Protein AF-A0A2W7RRT6-F1 (afdb_monomer)

Solvent-accessible surface area (backbone atoms only — not comparable to full-atom values): 8142 Å² total; per-residue (Å²): 140,78,90,81,85,74,78,93,76,80,71,82,67,88,67,75,85,73,75,86,80,35,41,28,53,34,50,45,93,72,49,80,72,79,69,64,36,40,83,54,37,81,39,43,26,41,41,57,36,58,44,64,44,40,67,23,43,56,41,67,39,66,57,45,72,46,98,89,68,50,77,43,58,8,76,49,77,37,82,48,94,34,69,83,33,47,33,50,44,60,94,51,46,34,50,37,45,96,79,44,98,53,45,52,36,43,76,55,38,92,73,64,29,46,37,72,28,87,90,49,61,55,46,69,69,52,24,42,49,50,43,22,65,37,60,76,100

Foldseek 3Di:
DDDDDDDPPPPPDPPPPPPLPAFFWWFDPLAPQPCQLQVVQQLSQKDFAFDWDFLLRNFPDQWDQDPVRDIDGRRDTDTGPGNRGITGNRLSGLQCQPNDPGRVSCVRGPRSRGDGHPVRRADNVRSVVSRCVRHVD

Structure (mmCIF, N/CA/C/O backbone):
data_AF-A0A2W7RRT6-F1
#
_entry.id   AF-A0A2W7RRT6-F1
#
loop_
_atom_site.group_PDB
_atom_site.id
_atom_site.type_symbol
_atom_site.label_atom_id
_atom_site.label_alt_id
_atom_site.label_comp_id
_atom_site.label_asym_id
_atom_site.label_entity_id
_atom_site.label_seq_id
_atom_site.pdbx_PDB_ins_code
_atom_site.Cartn_x
_atom_site.Cartn_y
_atom_site.Cartn_z
_atom_site.occupancy
_atom_site.B_iso_or_equiv
_atom_site.auth_seq_id
_atom_site.auth_comp_id
_atom_site.auth_asym_id
_atom_site.auth_atom_id
_atom_site.pdbx_PDB_model_num
ATOM 1 N N . MET A 1 1 ? -52.448 -21.460 -38.815 1.00 54.47 1 MET A N 1
ATOM 2 C CA . MET A 1 1 ? -51.200 -21.372 -39.609 1.00 54.47 1 MET A CA 1
ATOM 3 C C . MET A 1 1 ? -50.895 -19.894 -39.743 1.00 54.47 1 MET A C 1
ATOM 5 O O . MET A 1 1 ? -51.683 -19.216 -40.369 1.00 54.47 1 MET A O 1
ATOM 9 N N . THR A 1 2 ? -49.919 -19.292 -39.082 1.00 46.31 2 THR A N 1
ATOM 10 C CA . THR A 1 2 ? -48.634 -19.796 -38.583 1.00 46.31 2 THR A CA 1
ATOM 11 C C . THR A 1 2 ? -48.183 -18.906 -37.422 1.00 46.31 2 THR A C 1
ATOM 13 O O . THR A 1 2 ? -47.964 -17.712 -37.599 1.00 46.31 2 THR A O 1
ATOM 16 N N . THR A 1 3 ? -48.053 -19.497 -36.239 1.00 47.34 3 THR A N 1
ATOM 17 C CA . THR A 1 3 ? -47.335 -18.947 -35.088 1.00 47.34 3 THR A CA 1
ATOM 18 C C . THR A 1 3 ? -45.844 -18.895 -35.417 1.00 47.34 3 THR A C 1
ATOM 20 O O . THR A 1 3 ? -45.183 -19.931 -35.432 1.00 47.34 3 THR A O 1
ATOM 23 N N . PHE A 1 4 ? -45.317 -17.704 -35.699 1.00 48.97 4 PHE A N 1
ATOM 24 C CA . PHE A 1 4 ? -43.874 -17.467 -35.690 1.00 48.97 4 PHE A CA 1
ATOM 25 C C . PHE A 1 4 ? -43.439 -17.261 -34.237 1.00 48.97 4 PHE A C 1
ATOM 27 O O . PHE A 1 4 ? -43.640 -16.202 -33.647 1.00 48.97 4 PHE A O 1
ATOM 34 N N . LEU A 1 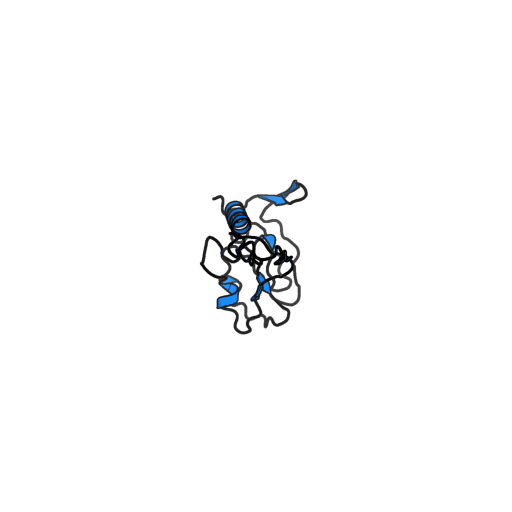5 ? -42.896 -18.327 -33.655 1.00 54.53 5 LEU A N 1
ATOM 35 C CA . LEU A 1 5 ? -42.116 -18.296 -32.425 1.00 54.53 5 LEU A CA 1
ATOM 36 C C . LEU A 1 5 ? -40.797 -17.574 -32.730 1.00 54.53 5 LEU A C 1
ATOM 38 O O . LEU A 1 5 ? -39.916 -18.147 -33.367 1.00 54.53 5 LEU A O 1
ATOM 42 N N . LEU A 1 6 ? -40.671 -16.319 -32.299 1.00 53.84 6 LEU A N 1
ATOM 43 C CA . LEU A 1 6 ? -39.373 -15.660 -32.159 1.00 53.84 6 LEU A CA 1
ATOM 44 C C . LEU A 1 6 ? -38.874 -15.870 -30.718 1.00 53.84 6 LEU A C 1
ATOM 46 O O . LEU A 1 6 ? -39.672 -15.772 -29.783 1.00 53.84 6 LEU A O 1
ATOM 50 N N . PRO A 1 7 ? -37.588 -16.214 -30.531 1.00 47.41 7 PRO A N 1
ATOM 51 C CA . PRO A 1 7 ? -37.047 -16.639 -29.249 1.00 47.41 7 PRO A CA 1
ATOM 52 C C . PRO A 1 7 ? -36.955 -15.478 -28.256 1.00 47.41 7 PRO A C 1
ATOM 54 O O . PRO A 1 7 ? -36.633 -14.343 -28.602 1.00 47.41 7 PRO A O 1
ATOM 57 N N . LEU A 1 8 ? -37.201 -15.822 -26.995 1.00 43.84 8 LEU A N 1
ATOM 58 C CA . LEU A 1 8 ? -37.287 -14.983 -25.799 1.00 43.84 8 LEU A CA 1
ATOM 59 C C . LEU A 1 8 ? -35.950 -14.328 -25.365 1.00 43.84 8 LEU A C 1
ATOM 61 O O . LEU A 1 8 ? -35.708 -14.182 -24.174 1.00 43.84 8 LEU A O 1
ATOM 65 N N . SER A 1 9 ? -35.047 -13.975 -26.287 1.00 45.28 9 SER A N 1
ATOM 66 C CA . SER A 1 9 ? -33.667 -13.575 -25.944 1.00 45.28 9 SER A CA 1
ATOM 67 C C . SER A 1 9 ? -33.363 -12.079 -26.078 1.00 45.28 9 SER A C 1
ATOM 69 O O . SER A 1 9 ? -32.227 -11.675 -25.854 1.00 45.28 9 SER A O 1
ATOM 71 N N . TYR A 1 10 ? -34.339 -11.238 -26.419 1.00 44.56 10 TYR A N 1
ATOM 72 C CA . TYR A 1 10 ? -34.146 -9.782 -26.483 1.00 44.56 10 TYR A CA 1
ATOM 73 C C . TYR A 1 10 ? -34.943 -9.065 -25.386 1.00 44.56 10 TYR A C 1
ATOM 75 O O . TYR A 1 10 ? -35.693 -8.125 -25.633 1.00 44.56 10 TYR A O 1
ATOM 83 N N . MET A 1 11 ? -34.768 -9.510 -24.138 1.00 41.66 11 MET A N 1
ATOM 84 C CA . MET A 1 11 ? -34.884 -8.596 -23.003 1.00 41.66 11 MET A CA 1
ATOM 85 C C . MET A 1 11 ? -33.600 -7.772 -22.986 1.00 41.66 11 MET A C 1
ATOM 87 O O . MET A 1 11 ? -32.556 -8.236 -22.537 1.00 41.66 11 MET A O 1
ATOM 91 N N . VAL A 1 12 ? -33.676 -6.558 -23.527 1.00 44.75 12 VAL A N 1
ATOM 92 C CA . VAL A 1 12 ? -32.674 -5.517 -23.302 1.00 44.75 12 VAL A CA 1
ATOM 93 C C . VAL A 1 12 ? -32.717 -5.215 -21.806 1.00 44.75 12 VAL A C 1
ATOM 95 O O . VAL A 1 12 ? -33.574 -4.479 -21.324 1.00 44.75 12 VAL A O 1
ATOM 98 N N . SER A 1 13 ? -31.857 -5.912 -21.069 1.00 44.09 13 SER A N 1
ATOM 99 C CA . SER A 1 13 ? -31.651 -5.738 -19.643 1.00 44.09 13 SER A CA 1
ATOM 100 C C . SER A 1 13 ? -31.166 -4.315 -19.401 1.00 44.09 13 SER A C 1
ATOM 102 O O . SER A 1 13 ? -30.127 -3.905 -19.910 1.00 44.09 13 SER A O 1
ATOM 104 N N . THR A 1 14 ? -31.911 -3.567 -18.597 1.00 41.75 14 THR A N 1
ATOM 105 C CA . THR A 1 14 ? -31.548 -2.262 -18.029 1.00 41.75 14 THR A CA 1
ATOM 106 C C . THR A 1 14 ? -30.383 -2.338 -17.034 1.00 41.75 14 THR A C 1
ATOM 108 O O . THR A 1 14 ? -30.186 -1.418 -16.247 1.00 41.75 14 THR A O 1
ATOM 111 N N . PHE A 1 15 ? -29.593 -3.409 -17.049 1.00 40.97 15 PHE A N 1
ATOM 112 C CA . PHE A 1 15 ? -28.339 -3.486 -16.318 1.00 40.97 15 PHE A CA 1
ATOM 113 C C . PHE A 1 15 ? -27.225 -3.011 -17.241 1.00 40.97 15 PHE A C 1
ATOM 115 O O . PHE A 1 15 ? -26.604 -3.791 -17.962 1.00 40.97 15 PHE A O 1
ATOM 122 N N . GLY A 1 16 ? -27.009 -1.695 -17.238 1.00 39.56 16 GLY A N 1
ATOM 123 C CA . GLY A 1 16 ? -25.761 -1.125 -17.713 1.00 39.56 16 GLY A CA 1
ATOM 124 C C . GLY A 1 16 ? -24.615 -1.837 -17.006 1.00 39.56 16 GLY A C 1
ATOM 125 O O . GLY A 1 16 ? -24.512 -1.774 -15.787 1.00 39.56 16 GLY A O 1
ATOM 126 N N . PHE A 1 17 ? -23.858 -2.581 -17.802 1.00 39.69 17 PHE A N 1
ATOM 127 C CA . PHE A 1 17 ? -22.472 -3.017 -17.668 1.00 39.69 17 PHE A CA 1
ATOM 128 C C . PHE A 1 17 ? -21.662 -2.230 -16.610 1.00 39.69 17 PHE A C 1
ATOM 130 O O . PHE A 1 17 ? -20.795 -1.427 -16.941 1.00 39.69 17 PHE A O 1
ATOM 137 N N . LYS A 1 18 ? -21.934 -2.428 -15.316 1.00 45.22 18 LYS A N 1
ATOM 138 C CA . LYS A 1 18 ? -21.007 -2.035 -14.257 1.00 45.22 18 LYS A CA 1
ATOM 139 C C . LYS A 1 18 ? -19.979 -3.149 -14.227 1.00 45.22 18 LYS A C 1
ATOM 141 O O . LYS A 1 18 ? -20.202 -4.170 -13.581 1.00 45.22 18 LYS A O 1
ATOM 146 N N . ILE A 1 19 ? -18.938 -3.007 -15.046 1.00 44.66 19 ILE A N 1
ATOM 147 C CA . ILE A 1 19 ? -17.794 -3.900 -14.951 1.00 44.66 19 ILE A CA 1
ATOM 148 C C . ILE A 1 19 ? -17.213 -3.647 -13.564 1.00 44.66 19 ILE A C 1
ATOM 150 O O . ILE A 1 19 ? -16.714 -2.570 -13.261 1.00 44.66 19 ILE A O 1
ATOM 154 N N . ILE A 1 20 ? -17.433 -4.611 -12.689 1.00 45.22 20 ILE A N 1
ATOM 155 C CA . ILE A 1 20 ? -16.831 -4.746 -11.367 1.00 45.22 20 ILE A CA 1
ATOM 156 C C . ILE A 1 20 ? -15.358 -5.148 -11.564 1.00 45.22 20 ILE A C 1
ATOM 158 O O . ILE A 1 20 ? -14.940 -6.224 -11.152 1.00 45.22 20 ILE A O 1
ATOM 162 N N . GLU A 1 21 ? -14.590 -4.310 -12.266 1.00 45.03 21 GLU A N 1
ATOM 163 C CA . GLU A 1 21 ? -13.128 -4.420 -12.378 1.00 45.03 21 GLU A CA 1
ATOM 164 C C . GLU A 1 21 ? -12.539 -3.429 -11.388 1.00 45.03 21 GLU A C 1
ATOM 166 O O . GLU A 1 21 ? -12.288 -2.276 -11.718 1.00 45.03 21 GLU A O 1
ATOM 171 N N . VAL A 1 22 ? -12.427 -3.827 -10.136 1.00 51.69 22 VAL A N 1
ATOM 172 C CA . VAL A 1 22 ? -11.650 -3.057 -9.172 1.00 51.69 22 VAL A CA 1
ATOM 173 C C . VAL A 1 22 ? -10.885 -4.107 -8.385 1.00 51.69 22 VAL A C 1
ATOM 175 O O . VAL A 1 22 ? -11.474 -5.093 -7.928 1.00 51.69 22 VAL A O 1
ATOM 178 N N . MET A 1 23 ? -9.568 -4.010 -8.515 1.00 64.75 23 MET A N 1
ATOM 179 C CA . MET A 1 23 ? -8.567 -5.062 -8.393 1.00 64.75 23 MET A CA 1
ATOM 180 C C . MET A 1 23 ? -7.421 -4.489 -7.567 1.00 64.75 23 MET A C 1
ATOM 182 O O . MET A 1 23 ? -6.785 -3.532 -8.011 1.00 64.75 23 MET A O 1
ATOM 186 N N . ALA A 1 24 ? -7.135 -5.049 -6.389 1.00 80.44 24 ALA A N 1
ATOM 187 C CA . ALA A 1 24 ? -5.984 -4.599 -5.616 1.00 80.44 24 ALA A CA 1
ATOM 188 C C . ALA A 1 24 ? -4.728 -4.648 -6.500 1.00 80.44 24 ALA A C 1
ATOM 190 O O . ALA A 1 24 ? -4.620 -5.503 -7.366 1.00 80.44 24 ALA A O 1
ATOM 191 N N . ILE A 1 25 ? -3.775 -3.738 -6.331 1.00 94.56 25 ILE A N 1
ATOM 192 C CA . ILE A 1 25 ? -2.543 -3.788 -7.132 1.00 94.56 25 ILE A CA 1
ATOM 193 C C . ILE A 1 25 ? -1.572 -4.789 -6.503 1.00 94.56 25 ILE A C 1
ATOM 195 O O . ILE A 1 25 ? -1.346 -4.746 -5.292 1.00 94.56 25 ILE A O 1
ATOM 199 N N . MET A 1 26 ? -0.957 -5.631 -7.330 1.00 96.25 26 MET A N 1
ATOM 200 C CA . MET A 1 26 ? 0.176 -6.489 -6.986 1.00 96.25 26 MET A CA 1
ATOM 201 C C . MET A 1 26 ? 1.434 -6.075 -7.760 1.00 96.25 26 MET A C 1
ATOM 203 O O . MET A 1 26 ? 1.363 -5.441 -8.813 1.00 96.25 26 MET A O 1
ATOM 207 N N . ILE A 1 27 ? 2.605 -6.448 -7.241 1.00 97.94 27 ILE A N 1
ATOM 208 C CA . ILE A 1 27 ? 3.880 -6.318 -7.956 1.00 97.94 27 ILE A CA 1
ATOM 209 C C . ILE A 1 27 ? 4.308 -7.705 -8.431 1.00 97.94 27 ILE A C 1
ATOM 211 O O . ILE A 1 27 ? 4.331 -8.646 -7.638 1.00 97.94 27 ILE A O 1
ATOM 215 N N . THR A 1 28 ? 4.624 -7.835 -9.718 1.00 97.62 28 THR A N 1
ATOM 216 C CA . THR A 1 28 ? 5.091 -9.096 -10.312 1.00 97.62 28 THR A CA 1
ATOM 217 C C . THR A 1 28 ? 6.599 -9.298 -10.133 1.00 97.62 28 THR A C 1
ATOM 219 O O . THR A 1 28 ? 7.341 -8.389 -9.750 1.00 97.62 28 THR A O 1
ATOM 222 N N . ASP A 1 29 ? 7.067 -10.498 -10.475 1.00 96.88 29 ASP A N 1
ATOM 223 C CA . ASP A 1 29 ? 8.482 -10.884 -10.493 1.00 96.88 29 ASP A CA 1
ATOM 224 C C . ASP A 1 29 ? 9.318 -10.155 -11.564 1.00 96.88 29 ASP A C 1
ATOM 226 O O . ASP A 1 29 ? 10.544 -10.260 -11.579 1.00 96.88 29 ASP A O 1
ATOM 230 N N . GLU A 1 30 ? 8.684 -9.357 -12.426 1.00 98.12 30 GLU A N 1
ATOM 231 C CA . GLU A 1 30 ? 9.360 -8.463 -13.373 1.00 98.12 30 GLU A CA 1
ATOM 232 C C . GLU A 1 30 ? 9.931 -7.202 -12.697 1.00 98.12 30 GLU A C 1
ATOM 234 O O . GLU A 1 30 ? 10.632 -6.405 -13.330 1.00 98.12 30 GLU A O 1
ATOM 239 N N . CYS A 1 31 ? 9.659 -7.009 -11.403 1.00 98.44 31 CYS A N 1
ATOM 240 C CA . CYS A 1 31 ? 10.179 -5.898 -10.622 1.00 98.44 31 CYS A CA 1
ATOM 241 C C . CYS A 1 31 ? 11.714 -5.854 -10.613 1.00 98.44 31 CYS A C 1
ATOM 243 O O . CYS A 1 31 ? 12.405 -6.802 -10.246 1.00 98.44 31 CYS A O 1
ATOM 245 N N . ILE A 1 32 ? 12.258 -4.684 -10.952 1.00 98.12 32 ILE A N 1
ATOM 246 C CA . ILE A 1 32 ? 13.707 -4.438 -11.013 1.00 98.12 32 ILE A CA 1
ATOM 247 C C . ILE A 1 32 ? 14.281 -3.789 -9.742 1.00 98.12 32 ILE A C 1
ATOM 249 O O . ILE A 1 32 ? 15.388 -3.254 -9.781 1.00 98.12 32 ILE A O 1
ATOM 253 N N . ASN A 1 33 ? 13.524 -3.771 -8.638 1.00 98.00 33 ASN A N 1
ATOM 254 C CA . ASN A 1 33 ? 13.919 -3.176 -7.353 1.00 98.00 33 ASN A CA 1
ATOM 255 C C . ASN A 1 33 ? 14.439 -1.725 -7.455 1.00 98.00 33 ASN A C 1
ATOM 257 O O . ASN A 1 33 ? 15.434 -1.352 -6.841 1.00 98.00 33 ASN A O 1
ATOM 261 N N . CYS A 1 34 ? 13.765 -0.885 -8.251 1.00 97.94 34 CYS A N 1
ATOM 262 C CA . CYS A 1 34 ? 14.173 0.512 -8.451 1.00 97.94 34 CYS A CA 1
ATOM 263 C C . CYS A 1 34 ? 13.756 1.472 -7.320 1.00 97.94 34 CYS A C 1
ATOM 265 O O . CYS A 1 34 ? 14.258 2.595 -7.280 1.00 97.94 34 CYS A O 1
ATOM 267 N N . GLY A 1 35 ? 12.828 1.064 -6.444 1.00 97.62 35 GLY A N 1
ATOM 268 C CA . GLY A 1 35 ? 12.346 1.860 -5.307 1.00 97.62 35 GLY A CA 1
ATOM 269 C C . GLY A 1 35 ? 11.446 3.051 -5.656 1.00 97.62 35 GLY A C 1
ATOM 270 O O . GLY A 1 35 ? 11.128 3.849 -4.781 1.00 97.62 35 GLY A O 1
ATOM 271 N N . ALA A 1 36 ? 11.017 3.196 -6.914 1.00 98.12 36 ALA A N 1
ATOM 272 C CA . ALA A 1 36 ? 10.205 4.339 -7.339 1.00 98.12 36 ALA A CA 1
ATOM 273 C C . ALA A 1 36 ? 8.765 4.315 -6.797 1.00 98.12 36 ALA A C 1
ATOM 275 O O . ALA A 1 36 ? 8.199 5.372 -6.560 1.00 98.12 36 ALA A O 1
ATOM 276 N N . CYS A 1 37 ? 8.162 3.136 -6.610 1.00 98.38 37 CYS A N 1
ATOM 277 C CA . CYS A 1 37 ? 6.750 3.022 -6.229 1.00 98.38 37 CYS A CA 1
ATOM 278 C C . CYS A 1 37 ? 6.490 3.145 -4.719 1.00 98.38 37 CYS A C 1
ATOM 280 O O . CYS A 1 37 ? 5.410 3.582 -4.333 1.00 98.38 37 CYS A O 1
ATOM 282 N N . GLU A 1 38 ? 7.458 2.786 -3.871 1.00 98.25 38 GLU A N 1
ATOM 283 C CA . GLU A 1 38 ? 7.341 2.834 -2.407 1.00 98.25 38 GLU A CA 1
ATOM 284 C C . GLU A 1 38 ? 6.890 4.205 -1.860 1.00 98.25 38 GLU A C 1
ATOM 286 O O . GLU A 1 38 ? 5.881 4.246 -1.149 1.00 98.25 38 GLU A O 1
ATOM 291 N N . PRO A 1 39 ? 7.555 5.334 -2.191 1.00 97.88 39 PRO A N 1
ATOM 292 C CA . PRO A 1 39 ? 7.199 6.639 -1.627 1.00 97.88 39 PRO A CA 1
ATOM 293 C C . PRO A 1 39 ? 5.863 7.193 -2.137 1.00 97.88 39 PRO A C 1
ATOM 295 O O . PRO A 1 39 ? 5.314 8.106 -1.524 1.00 97.88 39 PRO A O 1
ATOM 298 N N . GLU A 1 40 ? 5.336 6.652 -3.236 1.00 98.25 40 GLU A N 1
ATOM 299 C CA . GLU A 1 40 ? 4.102 7.132 -3.864 1.00 98.25 40 GLU A CA 1
ATOM 300 C C . GLU A 1 40 ? 2.843 6.522 -3.233 1.00 98.25 40 GLU A C 1
ATOM 302 O O . GLU A 1 40 ? 1.728 6.973 -3.495 1.00 98.25 40 GLU A O 1
ATOM 307 N N . CYS A 1 41 ? 2.984 5.482 -2.403 1.00 98.31 41 CYS A N 1
ATOM 308 C CA . CYS A 1 41 ? 1.837 4.823 -1.794 1.00 98.31 41 CYS A CA 1
ATOM 309 C C . CYS A 1 41 ? 1.286 5.631 -0.599 1.00 98.31 41 CYS A C 1
ATOM 311 O O . CYS A 1 41 ? 1.959 5.716 0.433 1.00 98.31 41 CYS A O 1
ATOM 313 N N . PRO A 1 42 ? 0.030 6.127 -0.646 1.00 97.19 42 PRO A N 1
ATOM 314 C CA . PRO A 1 42 ? -0.532 6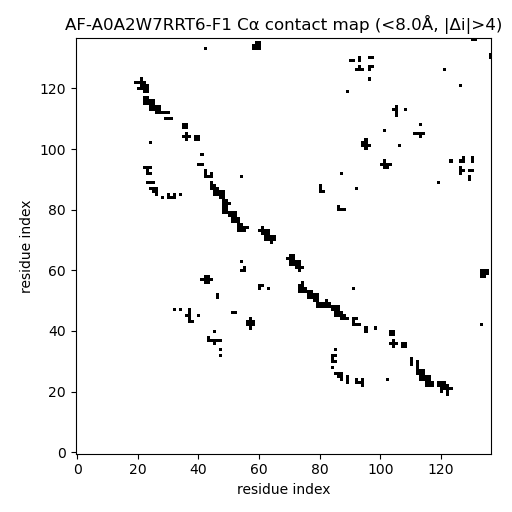.961 0.423 1.00 97.19 42 PRO A CA 1
ATOM 315 C C . PRO A 1 42 ? -0.758 6.209 1.742 1.00 97.19 42 PRO A C 1
ATOM 317 O O . PRO A 1 42 ? -0.828 6.834 2.796 1.00 97.19 42 PRO A O 1
ATOM 320 N N . ASN A 1 43 ? -0.853 4.877 1.692 1.00 96.88 43 ASN A N 1
ATOM 321 C CA . ASN A 1 43 ? -1.063 4.025 2.867 1.00 96.88 43 ASN A CA 1
ATOM 322 C C . ASN A 1 43 ? 0.224 3.324 3.329 1.00 96.88 43 ASN A C 1
ATOM 324 O O . ASN A 1 43 ? 0.155 2.462 4.204 1.00 96.88 43 ASN A O 1
ATOM 328 N N . THR A 1 44 ? 1.370 3.599 2.684 1.00 97.81 44 THR A N 1
ATOM 329 C CA . THR A 1 44 ? 2.613 2.823 2.857 1.00 97.81 44 THR A CA 1
ATOM 330 C C . THR A 1 44 ? 2.326 1.314 2.794 1.00 97.81 44 THR A C 1
ATOM 332 O O . THR A 1 44 ? 2.571 0.567 3.735 1.00 97.81 44 THR A O 1
ATOM 335 N N . ALA A 1 45 ? 1.688 0.867 1.712 1.00 98.06 45 ALA A N 1
ATOM 336 C CA . ALA A 1 45 ? 1.379 -0.545 1.476 1.00 98.06 45 ALA A CA 1
ATOM 337 C C . ALA A 1 45 ? 2.499 -1.276 0.721 1.00 98.06 45 ALA A C 1
ATOM 339 O O . ALA A 1 45 ? 2.429 -2.489 0.575 1.00 98.06 45 ALA A O 1
ATOM 340 N N . ILE A 1 46 ? 3.497 -0.548 0.218 1.00 98.44 46 ILE A N 1
ATOM 341 C CA . ILE A 1 46 ? 4.567 -1.073 -0.631 1.00 98.44 46 ILE A CA 1
ATOM 342 C C . ILE A 1 46 ? 5.859 -1.106 0.176 1.00 98.44 46 ILE A C 1
ATOM 344 O O . ILE A 1 46 ? 6.197 -0.110 0.812 1.00 98.44 46 ILE A O 1
ATOM 348 N N . TYR A 1 47 ? 6.570 -2.229 0.128 1.00 98.38 47 TYR A N 1
ATOM 349 C CA . TYR A 1 47 ? 7.806 -2.451 0.877 1.00 98.38 47 TYR A CA 1
ATOM 350 C C . TYR A 1 47 ? 8.823 -3.196 0.015 1.00 98.38 47 TYR A C 1
ATOM 352 O O . TYR A 1 47 ? 8.443 -3.957 -0.875 1.00 98.38 47 TYR A O 1
ATOM 360 N N . GLU A 1 48 ? 10.113 -2.979 0.271 1.00 98.25 48 GLU A N 1
ATOM 361 C CA . GLU A 1 48 ? 11.190 -3.761 -0.343 1.00 98.25 48 GLU A CA 1
ATOM 362 C C . GLU A 1 48 ? 11.109 -5.236 0.094 1.00 98.25 48 GLU A C 1
ATOM 364 O O . GLU A 1 48 ? 10.662 -5.548 1.201 1.00 98.25 48 GLU A O 1
ATOM 369 N N . GLY A 1 49 ? 11.548 -6.152 -0.775 1.00 97.94 49 GLY A N 1
ATOM 370 C CA . GLY A 1 49 ? 11.573 -7.584 -0.478 1.00 97.94 49 GLY A CA 1
ATOM 371 C C . GLY A 1 49 ? 12.318 -7.895 0.826 1.00 97.94 49 GLY A C 1
ATOM 372 O O . GLY A 1 49 ? 13.418 -7.397 1.066 1.00 97.94 49 GLY A O 1
ATOM 373 N N . GLY A 1 50 ? 11.702 -8.705 1.685 1.00 97.31 50 GLY A N 1
ATOM 374 C CA . GLY A 1 50 ? 12.262 -9.143 2.966 1.00 97.31 50 GLY A CA 1
ATOM 375 C C . GLY A 1 50 ? 12.166 -8.114 4.096 1.00 97.31 50 GLY A C 1
ATOM 376 O O . GLY A 1 50 ? 12.590 -8.391 5.219 1.00 97.31 50 GLY A O 1
ATOM 377 N N . VAL A 1 51 ? 11.619 -6.923 3.836 1.00 97.88 51 VAL A N 1
ATOM 378 C CA . VAL 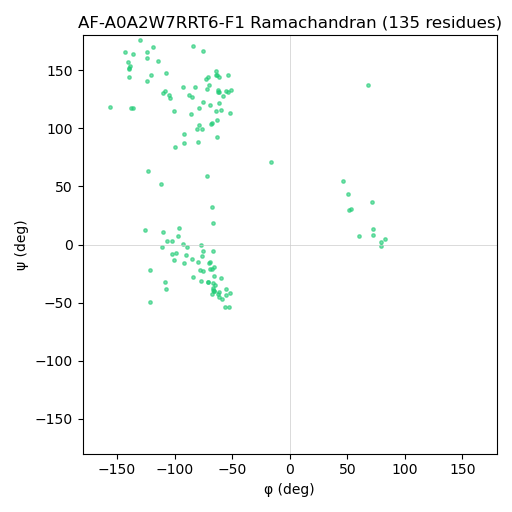A 1 51 ? 11.409 -5.899 4.866 1.00 97.88 51 VAL A CA 1
ATOM 379 C C . VAL A 1 51 ? 10.087 -6.150 5.580 1.00 97.88 51 VAL A C 1
ATOM 381 O O . VAL A 1 51 ? 9.050 -6.249 4.937 1.00 97.88 51 VAL A O 1
ATOM 384 N N . GLU A 1 52 ? 10.114 -6.226 6.911 1.00 98.19 52 GLU A N 1
ATOM 385 C CA . GLU A 1 52 ? 8.908 -6.310 7.744 1.00 98.19 52 GLU A CA 1
ATOM 386 C C . GLU A 1 52 ? 8.046 -5.044 7.610 1.00 98.19 52 GLU A C 1
ATOM 388 O O . GLU A 1 52 ? 8.562 -3.925 7.532 1.00 98.19 52 GLU A O 1
ATOM 393 N N . TRP A 1 53 ? 6.727 -5.204 7.680 1.00 97.69 53 TRP A N 1
ATOM 394 C CA . TRP A 1 53 ? 5.772 -4.098 7.583 1.00 97.69 53 TRP A CA 1
ATOM 395 C C . TRP A 1 53 ? 4.927 -3.953 8.851 1.00 97.69 53 TRP A C 1
ATOM 397 O O . TRP A 1 53 ? 4.963 -4.794 9.746 1.00 97.69 53 TRP A O 1
ATOM 407 N N . THR A 1 54 ? 4.176 -2.855 8.960 1.00 98.00 54 THR A N 1
ATOM 408 C CA . THR A 1 54 ? 3.254 -2.616 10.080 1.00 98.00 54 THR A CA 1
ATOM 409 C C . THR A 1 54 ? 1.945 -2.006 9.586 1.00 98.00 54 THR A C 1
ATOM 411 O O . THR A 1 54 ? 1.907 -1.304 8.566 1.00 98.00 54 THR A O 1
ATOM 414 N N . TRP A 1 55 ? 0.861 -2.228 10.328 1.00 96.81 55 TRP A N 1
ATOM 415 C CA . TRP A 1 55 ? -0.441 -1.613 10.055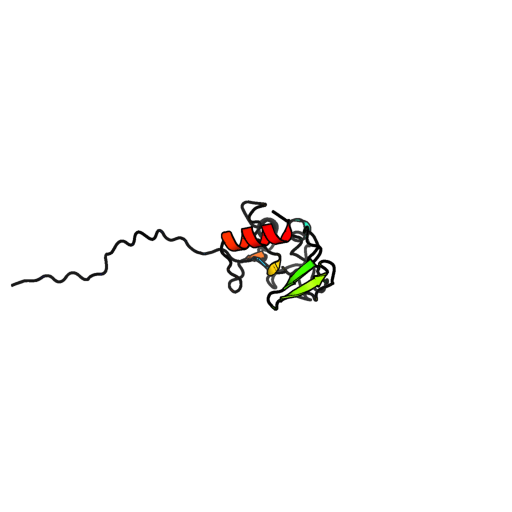 1.00 96.81 55 TRP A CA 1
ATOM 416 C C . TRP A 1 55 ? -0.424 -0.094 10.229 1.00 96.81 55 TRP A C 1
ATOM 418 O O . TRP A 1 55 ? -1.079 0.622 9.476 1.00 96.81 55 TRP A O 1
ATOM 428 N N . GLY A 1 56 ? 0.352 0.401 11.192 1.00 96.75 56 GLY A N 1
ATOM 429 C CA . GLY A 1 56 ? 0.481 1.820 11.519 1.00 96.75 56 GLY A CA 1
ATOM 430 C C . GLY A 1 56 ? 1.320 2.614 10.516 1.00 96.75 56 GLY A C 1
ATOM 431 O O . GLY A 1 56 ? 1.171 3.831 10.420 1.00 96.75 56 GLY A O 1
ATOM 432 N N . GLY A 1 57 ? 2.201 1.960 9.750 1.00 95.94 57 GLY A N 1
ATOM 433 C CA . GLY A 1 57 ? 3.012 2.638 8.739 1.00 95.94 57 GLY A CA 1
ATOM 434 C C . GLY A 1 57 ? 2.124 3.320 7.701 1.00 95.94 57 GLY A C 1
ATOM 435 O O . GLY A 1 57 ? 1.388 2.634 7.002 1.00 95.94 57 GLY A O 1
ATOM 436 N N . GLY A 1 58 ? 2.178 4.651 7.616 1.00 93.94 58 GLY A N 1
ATOM 437 C CA . GLY A 1 58 ? 1.365 5.426 6.673 1.00 93.94 58 GLY A CA 1
ATOM 438 C C . GLY A 1 58 ? -0.129 5.510 7.007 1.00 93.94 58 GLY A C 1
ATOM 439 O O . GLY A 1 58 ? -0.901 5.924 6.150 1.00 93.94 58 GLY A O 1
ATOM 440 N N . THR A 1 59 ? -0.560 5.130 8.216 1.00 96.19 59 THR A N 1
ATOM 441 C CA . THR A 1 59 ? -1.977 5.151 8.626 1.00 96.19 59 THR A CA 1
ATOM 442 C C . THR A 1 59 ? -2.174 5.866 9.969 1.00 96.19 59 THR A C 1
ATOM 444 O O . THR A 1 59 ? -1.219 6.294 10.620 1.00 96.19 59 THR A O 1
ATOM 447 N N . SER A 1 60 ? -3.432 6.019 10.396 1.00 95.94 60 SER A N 1
ATOM 448 C CA . SER A 1 60 ? -3.807 6.547 11.719 1.00 95.94 60 SER A CA 1
ATOM 449 C C . SER A 1 60 ? -4.100 5.445 12.751 1.00 95.94 60 SER A C 1
ATOM 451 O O . SER A 1 60 ? -4.560 5.741 13.861 1.00 95.94 60 SER A O 1
ATOM 453 N N . LEU A 1 61 ? -3.841 4.178 12.410 1.00 95.81 61 LEU A N 1
ATOM 454 C CA . LEU A 1 61 ? -4.138 3.031 13.263 1.00 95.81 61 LEU A CA 1
ATOM 455 C C . LEU A 1 61 ? -3.208 2.980 14.481 1.00 95.81 61 LEU A C 1
ATOM 457 O O . LEU A 1 61 ? -1.995 3.160 14.384 1.00 95.81 61 LEU A O 1
ATOM 461 N N . LYS A 1 62 ? -3.792 2.686 15.646 1.00 96.25 62 LYS A N 1
ATOM 462 C CA . LYS A 1 62 ? -3.060 2.324 16.877 1.00 96.25 62 LYS A CA 1
ATOM 463 C C . LYS A 1 62 ? -3.207 0.849 17.212 1.00 96.25 62 LYS A C 1
ATOM 465 O O . LYS A 1 62 ? -2.293 0.242 17.752 1.00 96.25 62 LYS A O 1
ATOM 470 N N . GLU A 1 63 ? -4.354 0.295 16.862 1.00 96.00 63 GLU A N 1
ATOM 471 C CA . GLU A 1 63 ? -4.684 -1.114 16.950 1.00 96.00 63 GLU A CA 1
ATOM 472 C C . GLU A 1 63 ? -5.464 -1.491 15.691 1.00 96.00 63 GLU A C 1
ATOM 474 O O . GLU A 1 63 ? -6.138 -0.643 15.099 1.00 96.00 63 GLU A O 1
ATOM 479 N N . VAL A 1 64 ? -5.358 -2.749 15.283 1.00 93.50 64 VAL A N 1
ATOM 480 C CA . VAL A 1 64 ? -6.135 -3.324 14.185 1.00 93.50 64 VAL A CA 1
ATOM 481 C C . VAL A 1 64 ? -6.881 -4.545 14.705 1.00 93.50 64 VAL A C 1
ATOM 483 O O . VAL A 1 64 ? -6.354 -5.300 15.522 1.00 93.50 64 VAL A O 1
ATOM 486 N N . THR A 1 65 ? -8.124 -4.723 14.260 1.00 91.88 65 THR A N 1
ATOM 487 C CA . THR A 1 65 ? -8.879 -5.959 14.494 1.00 91.88 65 THR A CA 1
ATOM 488 C C . THR A 1 65 ? -8.813 -6.796 13.226 1.00 91.88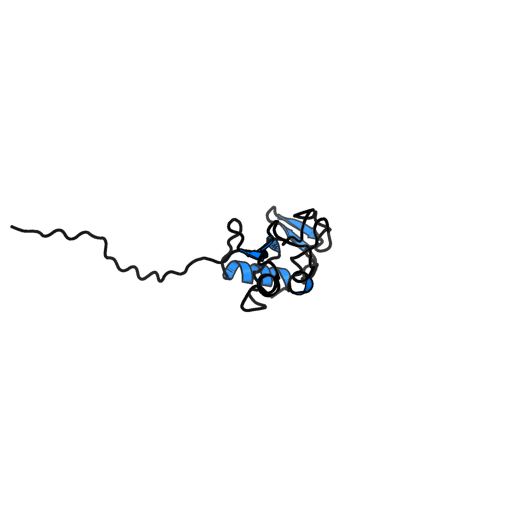 65 THR A C 1
ATOM 490 O O . THR A 1 65 ? -9.320 -6.363 12.193 1.00 91.88 65 THR A O 1
ATOM 493 N N . LEU A 1 66 ? -8.165 -7.957 13.297 1.00 87.19 66 LEU A N 1
ATOM 494 C CA . LEU A 1 66 ? -8.046 -8.890 12.179 1.00 87.19 66 LEU A CA 1
ATOM 495 C C . LEU A 1 66 ? -9.371 -9.633 11.952 1.00 87.19 66 LEU A C 1
ATOM 497 O O . LEU A 1 66 ? -10.263 -9.628 12.805 1.00 87.19 66 LEU A O 1
ATOM 501 N N . GLU A 1 67 ? -9.505 -10.299 10.805 1.00 82.31 67 GLU A N 1
ATOM 502 C CA . GLU A 1 67 ? -10.738 -11.011 10.430 1.00 82.31 67 GLU A CA 1
ATOM 503 C C . GLU A 1 67 ? -11.136 -12.117 11.419 1.00 82.31 67 GLU A C 1
ATOM 505 O O . GLU A 1 67 ? -12.320 -12.407 11.600 1.00 82.31 67 GLU A O 1
ATOM 510 N N . ASP A 1 68 ? -10.159 -12.714 12.103 1.00 86.31 68 ASP A N 1
ATOM 511 C CA . ASP A 1 68 ? -10.378 -13.721 13.144 1.00 86.31 68 ASP A CA 1
ATOM 512 C C . ASP A 1 68 ? -10.840 -13.123 14.492 1.00 86.31 68 ASP A C 1
ATOM 514 O O . ASP A 1 68 ? -11.100 -13.856 15.451 1.00 86.31 68 ASP A O 1
ATOM 518 N N . GLY A 1 69 ? -10.976 -11.794 14.564 1.00 89.12 69 GLY A N 1
ATOM 519 C CA . GLY A 1 69 ? -11.379 -11.036 15.744 1.00 89.12 69 GLY A CA 1
ATOM 520 C C . GLY A 1 69 ? -10.242 -10.747 16.723 1.00 89.12 69 GLY A C 1
ATOM 521 O O . GLY A 1 69 ? -10.499 -10.198 17.799 1.00 89.12 69 GLY A O 1
ATOM 522 N N . THR A 1 70 ? -9.000 -11.110 16.397 1.00 90.94 70 THR A N 1
ATOM 523 C CA . THR A 1 70 ? -7.842 -10.754 17.220 1.00 90.94 70 THR A CA 1
ATOM 524 C C . THR A 1 70 ? -7.513 -9.271 17.082 1.00 90.94 70 THR A C 1
ATOM 526 O O . THR A 1 70 ? -7.642 -8.679 16.013 1.00 90.94 70 THR A O 1
ATOM 529 N N . VAL A 1 71 ? -7.111 -8.652 18.194 1.00 95.00 71 VAL A N 1
ATOM 530 C CA . VAL A 1 71 ? -6.673 -7.253 18.230 1.00 95.00 71 VAL A CA 1
ATOM 531 C C . VAL A 1 71 ? -5.157 -7.227 18.340 1.00 95.00 71 VAL A C 1
ATOM 533 O O . VAL A 1 71 ? -4.593 -7.835 19.253 1.00 95.00 71 VAL A O 1
ATOM 536 N N . GLN A 1 72 ? -4.511 -6.516 17.423 1.00 94.56 72 GLN A N 1
ATOM 537 C CA . GLN A 1 72 ? -3.060 -6.381 17.348 1.00 94.56 72 GLN A CA 1
ATOM 538 C C . GLN A 1 72 ? -2.656 -4.907 17.462 1.00 94.56 72 GLN A C 1
ATOM 540 O O . GLN A 1 72 ? -3.373 -4.026 16.985 1.00 94.56 72 GLN A O 1
ATOM 545 N N . ASP A 1 73 ? -1.506 -4.633 18.089 1.00 97.44 73 ASP A N 1
ATOM 546 C CA . ASP A 1 73 ? -0.888 -3.301 18.058 1.00 97.44 73 ASP A CA 1
ATOM 547 C C . ASP A 1 73 ? -0.526 -2.949 16.612 1.00 97.44 73 ASP A C 1
ATOM 549 O O . ASP A 1 73 ? 0.091 -3.747 15.907 1.00 97.44 73 ASP A O 1
ATOM 553 N N . ALA A 1 74 ? -0.893 -1.754 16.152 1.00 96.81 74 ALA A N 1
ATOM 554 C CA . ALA A 1 74 ? -0.666 -1.375 14.762 1.00 96.81 74 ALA A CA 1
ATOM 555 C C . ALA A 1 74 ? 0.828 -1.262 14.403 1.00 96.81 74 ALA A C 1
ATOM 557 O O . ALA A 1 74 ? 1.174 -1.311 13.225 1.00 96.81 74 ALA A O 1
ATOM 558 N N . ASN A 1 75 ? 1.717 -1.113 15.388 1.00 97.25 75 ASN A N 1
ATOM 559 C CA . ASN A 1 75 ? 3.167 -1.068 15.192 1.00 97.25 75 ASN A CA 1
ATOM 560 C C . ASN A 1 75 ? 3.834 -2.441 15.328 1.00 97.25 75 ASN A C 1
ATOM 562 O O . ASN A 1 75 ? 5.057 -2.523 15.193 1.00 97.25 75 ASN A O 1
ATOM 566 N N . GLU A 1 76 ? 3.065 -3.499 15.597 1.00 97.69 76 GLU A N 1
ATOM 567 C CA . GLU A 1 76 ? 3.590 -4.858 15.588 1.00 97.69 76 GLU A CA 1
ATOM 568 C C . GLU A 1 76 ? 4.098 -5.193 14.183 1.00 97.69 76 GLU A C 1
ATOM 570 O O . GLU A 1 76 ? 3.418 -4.960 13.177 1.00 97.69 76 GLU A O 1
ATOM 575 N N . LYS A 1 77 ? 5.317 -5.725 14.124 1.00 97.81 77 LYS A N 1
ATOM 576 C CA . LYS A 1 77 ? 5.974 -6.106 12.876 1.00 97.81 77 LYS A CA 1
ATOM 577 C C . LYS A 1 77 ? 5.324 -7.351 12.294 1.00 97.81 77 LYS A C 1
ATOM 579 O O . LYS A 1 77 ? 5.093 -8.323 13.007 1.00 97.81 77 LYS A O 1
ATOM 584 N N . GLN A 1 78 ? 5.051 -7.298 11.001 1.00 96.94 78 GLN A N 1
ATOM 585 C CA . GLN A 1 78 ? 4.508 -8.396 10.221 1.00 96.94 78 GLN A CA 1
ATOM 586 C C . GLN A 1 78 ? 5.585 -8.958 9.300 1.00 96.94 78 GLN A C 1
ATOM 588 O O . GLN A 1 78 ? 6.440 -8.219 8.800 1.00 96.94 78 GLN A O 1
ATOM 593 N N . GLU A 1 79 ? 5.500 -10.261 9.055 1.00 97.19 79 GLU A N 1
ATOM 594 C CA . GLU A 1 79 ? 6.372 -10.945 8.106 1.00 97.19 79 GLU A CA 1
ATOM 595 C C . GLU A 1 79 ? 6.183 -10.379 6.684 1.00 97.19 79 GLU A C 1
ATOM 597 O O . GLU A 1 79 ? 5.060 -10.012 6.301 1.00 97.19 79 GLU A O 1
ATOM 602 N N . PRO A 1 80 ? 7.264 -10.293 5.893 1.00 97.38 80 PRO A N 1
ATOM 603 C CA . PRO A 1 80 ? 7.197 -9.830 4.514 1.00 97.38 80 PRO A CA 1
ATOM 604 C C . PRO A 1 80 ? 6.360 -10.774 3.641 1.00 97.38 80 PRO A C 1
ATOM 606 O O . PRO A 1 80 ? 6.369 -11.991 3.818 1.00 97.38 80 PRO A O 1
ATOM 609 N N . VAL A 1 81 ? 5.651 -10.210 2.657 1.00 94.94 81 VAL A N 1
ATOM 610 C CA . VAL A 1 81 ? 4.877 -11.005 1.679 1.00 94.94 81 VAL A CA 1
ATOM 611 C C . VAL A 1 81 ? 5.795 -11.634 0.625 1.00 94.94 81 VAL A C 1
ATOM 613 O O . VAL A 1 81 ? 5.512 -12.719 0.121 1.00 94.94 81 VAL A O 1
ATOM 616 N N . SER A 1 82 ? 6.901 -10.963 0.296 1.00 94.69 82 SER A N 1
ATOM 617 C CA . SER A 1 82 ? 7.938 -11.451 -0.617 1.00 94.69 82 SER A CA 1
ATOM 618 C C . SER A 1 82 ? 9.318 -11.098 -0.079 1.00 94.69 82 SER A C 1
ATOM 620 O O . SER A 1 82 ? 9.508 -10.011 0.466 1.00 94.69 82 SER A O 1
ATOM 622 N N . ASP A 1 83 ? 10.282 -11.991 -0.292 1.00 97.00 83 ASP A N 1
ATOM 623 C CA . ASP A 1 83 ? 11.695 -11.797 0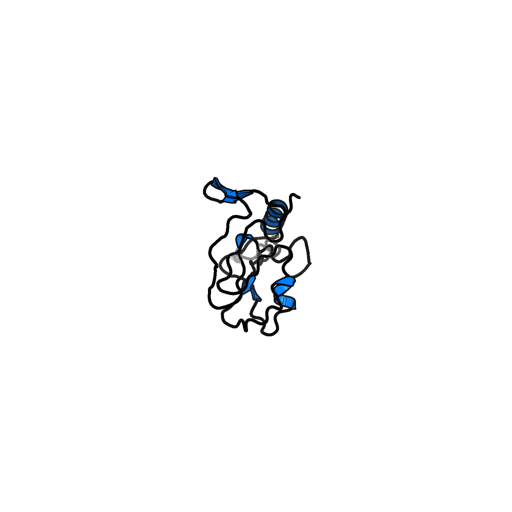.055 1.00 97.00 83 ASP A CA 1
ATOM 624 C C . ASP A 1 83 ? 12.559 -11.366 -1.144 1.00 97.00 83 ASP A C 1
ATOM 626 O O . ASP A 1 83 ? 13.741 -11.067 -0.983 1.00 97.00 83 ASP A O 1
ATOM 630 N N . GLU A 1 84 ? 12.002 -11.358 -2.359 1.00 96.50 84 GLU A N 1
ATOM 631 C CA . GLU A 1 84 ? 12.797 -11.259 -3.595 1.00 96.50 84 GLU A CA 1
ATOM 632 C C . GLU A 1 84 ? 12.695 -9.894 -4.287 1.00 96.50 84 GLU A C 1
ATOM 634 O O . GLU A 1 84 ? 13.678 -9.373 -4.825 1.00 96.50 84 GLU A O 1
ATOM 639 N N . PHE A 1 85 ? 11.506 -9.302 -4.272 1.00 97.94 85 PHE A N 1
ATOM 640 C CA . PHE A 1 85 ? 11.212 -8.037 -4.931 1.00 97.94 85 PHE A CA 1
ATOM 641 C C . PHE A 1 85 ? 10.236 -7.207 -4.100 1.00 97.94 85 PHE A C 1
ATOM 643 O O . PHE A 1 85 ? 9.614 -7.718 -3.168 1.00 97.94 85 PHE A O 1
ATOM 650 N N . TYR A 1 86 ? 10.110 -5.918 -4.432 1.00 98.50 86 TYR A N 1
ATOM 651 C CA . TYR A 1 86 ? 9.113 -5.050 -3.801 1.00 98.50 86 TYR A CA 1
ATOM 652 C C . TYR A 1 86 ? 7.722 -5.680 -3.838 1.00 98.50 86 TYR A C 1
ATOM 654 O O . TYR A 1 86 ? 7.277 -6.112 -4.893 1.00 98.50 86 TYR A O 1
ATOM 662 N N . TYR A 1 87 ? 7.011 -5.679 -2.720 1.00 98.31 87 TYR A N 1
ATOM 663 C CA . TYR A 1 87 ? 5.682 -6.275 -2.623 1.00 98.31 87 TYR A CA 1
ATOM 664 C C . TYR A 1 87 ? 4.654 -5.260 -2.134 1.00 98.31 87 TYR A C 1
ATOM 666 O O . TYR A 1 87 ? 4.999 -4.234 -1.546 1.00 98.31 87 TYR A O 1
ATOM 674 N N . ILE A 1 88 ? 3.381 -5.565 -2.384 1.00 98.12 88 ILE A N 1
ATOM 675 C CA . ILE A 1 88 ? 2.243 -4.795 -1.883 1.00 98.12 88 ILE A CA 1
ATOM 676 C C . ILE A 1 88 ? 1.523 -5.630 -0.830 1.00 98.12 88 ILE A C 1
ATOM 678 O O . ILE A 1 88 ? 1.204 -6.793 -1.057 1.00 98.12 88 ILE A O 1
ATOM 682 N N . VAL A 1 89 ? 1.258 -5.027 0.323 1.00 97.12 89 VAL A N 1
ATOM 683 C CA . VAL A 1 89 ? 0.366 -5.579 1.341 1.00 97.12 89 VAL A CA 1
ATOM 684 C C . VAL A 1 89 ? -1.070 -5.315 0.896 1.00 97.12 89 VAL A C 1
ATOM 686 O O . VAL A 1 89 ? -1.566 -4.191 1.017 1.00 97.12 89 VAL A O 1
ATOM 689 N N . THR A 1 90 ? -1.737 -6.343 0.372 1.00 95.44 90 THR A N 1
ATOM 690 C CA . THR A 1 90 ? -3.093 -6.260 -0.199 1.00 95.44 90 THR A CA 1
ATOM 691 C C . THR A 1 90 ? -4.098 -5.606 0.748 1.00 95.44 90 THR A C 1
ATOM 693 O O . THR A 1 90 ? -4.856 -4.717 0.350 1.00 95.44 90 THR A O 1
ATOM 696 N N . ASP A 1 91 ? -4.049 -5.941 2.036 1.00 93.44 91 ASP A N 1
ATOM 697 C CA . ASP A 1 91 ? -4.999 -5.408 3.018 1.00 93.44 91 ASP A CA 1
ATOM 698 C C . ASP A 1 91 ? -4.812 -3.909 3.304 1.00 93.44 91 ASP A C 1
ATOM 700 O O . ASP A 1 91 ? -5.714 -3.259 3.833 1.00 93.44 91 ASP A O 1
ATOM 704 N N . LYS A 1 92 ? -3.669 -3.333 2.910 1.00 95.88 92 LYS A N 1
ATOM 705 C CA . LYS A 1 92 ? -3.390 -1.889 2.973 1.00 95.88 92 LYS A CA 1
ATOM 706 C C . LYS A 1 92 ? -3.562 -1.190 1.622 1.00 95.88 92 LYS A C 1
ATOM 708 O O . LYS A 1 92 ? -3.582 0.044 1.556 1.00 95.88 92 LYS A O 1
ATOM 713 N N . CYS A 1 93 ? -3.666 -1.940 0.529 1.00 97.25 93 CYS A N 1
ATOM 714 C CA . CYS A 1 93 ? -3.857 -1.382 -0.802 1.00 97.25 93 CYS A CA 1
ATOM 715 C C . CYS A 1 93 ? -5.306 -0.907 -0.963 1.00 97.25 93 CYS A C 1
ATOM 717 O O . CYS A 1 93 ? -6.245 -1.678 -0.791 1.00 97.25 93 CYS A O 1
ATOM 719 N N . THR A 1 94 ? -5.493 0.376 -1.284 1.00 96.56 94 THR A N 1
ATOM 720 C CA . THR A 1 94 ? -6.815 0.953 -1.597 1.00 96.56 94 THR A CA 1
ATOM 721 C C . THR A 1 94 ? -6.951 1.309 -3.075 1.00 96.56 94 THR A C 1
ATOM 723 O O . THR A 1 94 ? -7.848 2.062 -3.444 1.00 96.56 94 THR A O 1
ATOM 726 N N . GLU A 1 95 ? -6.011 0.870 -3.919 1.00 96.25 95 GLU A N 1
ATOM 727 C CA . GLU A 1 95 ? -5.889 1.311 -5.321 1.00 96.25 95 GLU A CA 1
ATOM 728 C C . GLU A 1 95 ? -5.861 2.849 -5.450 1.00 96.25 95 GLU A C 1
ATOM 730 O O . GLU A 1 95 ? -6.335 3.431 -6.418 1.00 96.25 95 GLU A O 1
ATOM 735 N N . CYS A 1 96 ? -5.340 3.531 -4.423 1.00 97.00 96 CYS A N 1
ATOM 736 C CA . CYS A 1 96 ? -5.384 4.988 -4.257 1.00 97.00 96 CYS A CA 1
ATOM 737 C C . CYS A 1 96 ? -6.790 5.617 -4.179 1.00 97.00 96 CYS A C 1
ATOM 739 O O . CYS A 1 96 ? -6.881 6.843 -4.083 1.00 97.00 96 CYS A O 1
ATOM 741 N N . ASN A 1 97 ? -7.869 4.828 -4.121 1.00 95.56 97 ASN A N 1
ATOM 742 C CA . ASN A 1 97 ? -9.228 5.348 -3.982 1.00 95.56 97 ASN A CA 1
ATOM 743 C C . ASN A 1 97 ? -9.350 6.244 -2.748 1.00 95.56 97 ASN A C 1
ATOM 745 O O . ASN A 1 97 ? -8.903 5.905 -1.649 1.00 95.56 97 ASN A O 1
ATOM 749 N N . GLY A 1 98 ? -9.951 7.416 -2.952 1.00 94.31 98 GLY A N 1
ATOM 750 C CA . GLY A 1 98 ? -10.081 8.455 -1.933 1.00 94.31 98 GLY A CA 1
ATOM 751 C C . GLY A 1 98 ? -8.823 9.305 -1.698 1.00 94.31 98 GLY A C 1
ATOM 752 O O . GLY A 1 98 ? -8.874 10.184 -0.837 1.00 94.31 98 GLY A O 1
ATOM 753 N N . PHE A 1 99 ? -7.738 9.079 -2.452 1.00 96.00 99 PHE A N 1
ATOM 754 C CA . PHE A 1 99 ? -6.520 9.906 -2.467 1.00 96.00 99 PHE A CA 1
ATOM 755 C C . PHE A 1 99 ? -6.216 10.457 -3.863 1.00 96.00 99 PHE A C 1
ATOM 757 O O . PHE A 1 99 ? -6.004 11.658 -4.021 1.00 96.00 99 PHE A O 1
ATOM 764 N N . HIS A 1 100 ? -6.229 9.578 -4.866 1.00 96.31 100 HIS A N 1
ATOM 765 C CA . HIS A 1 100 ? -5.958 9.881 -6.269 1.00 96.31 100 HIS A CA 1
ATOM 766 C C . HIS A 1 100 ? -6.987 9.183 -7.168 1.00 96.31 100 HIS A C 1
ATOM 768 O O . HIS A 1 100 ? -7.695 8.283 -6.723 1.00 96.31 100 HIS A O 1
ATOM 774 N N . GLU A 1 101 ? -7.078 9.613 -8.427 1.00 92.31 101 GLU A N 1
ATOM 775 C CA . GLU A 1 101 ? -7.997 9.018 -9.411 1.00 92.31 101 GLU A CA 1
ATOM 776 C C . GLU A 1 101 ? -7.473 7.691 -9.984 1.00 92.31 101 GLU A C 1
ATOM 778 O O . GLU A 1 101 ? -8.258 6.885 -10.471 1.00 92.31 101 GLU A O 1
ATOM 783 N N . GLU A 1 102 ? -6.160 7.453 -9.909 1.00 92.81 102 GLU A N 1
ATOM 784 C CA . GLU A 1 102 ? -5.490 6.269 -10.457 1.00 92.81 102 GLU A CA 1
ATOM 785 C C . GLU A 1 102 ? -4.384 5.766 -9.503 1.00 92.81 102 GLU A C 1
ATOM 787 O O . GLU A 1 102 ? -3.854 6.556 -8.704 1.00 92.81 102 GLU A O 1
ATOM 792 N N . PRO A 1 103 ? -3.982 4.481 -9.580 1.00 96.81 103 PRO A N 1
ATOM 793 C CA . PRO A 1 103 ? -2.889 3.941 -8.775 1.00 96.81 103 PRO A CA 1
ATOM 794 C C . PRO A 1 103 ? -1.538 4.599 -9.093 1.00 96.81 103 PRO A C 1
ATOM 796 O O . PRO A 1 103 ? -0.973 4.427 -10.174 1.00 96.81 103 PRO A O 1
ATOM 799 N N . GLN A 1 104 ? -0.973 5.319 -8.121 1.00 98.31 104 GLN A N 1
ATOM 800 C CA . GLN A 1 104 ? 0.280 6.057 -8.325 1.00 98.31 104 GLN A CA 1
ATOM 801 C C . GLN A 1 104 ? 1.484 5.130 -8.551 1.00 98.31 104 GLN A C 1
ATOM 803 O O . GLN A 1 104 ? 2.359 5.445 -9.352 1.00 98.31 104 GLN A O 1
ATOM 808 N N . CYS A 1 105 ? 1.507 3.951 -7.919 1.00 98.12 105 CYS A N 1
ATOM 809 C CA . CYS A 1 105 ? 2.566 2.958 -8.113 1.00 98.12 105 CYS A CA 1
ATOM 810 C C . CYS A 1 105 ? 2.661 2.462 -9.563 1.00 98.12 105 CYS A C 1
ATOM 812 O O . CYS A 1 105 ? 3.767 2.349 -10.091 1.00 98.12 105 CYS A O 1
ATOM 814 N N . ALA A 1 106 ? 1.521 2.225 -10.217 1.00 97.06 106 ALA A N 1
ATOM 815 C CA . ALA A 1 106 ? 1.465 1.852 -11.627 1.00 97.06 106 ALA A CA 1
ATOM 816 C C . ALA A 1 106 ? 1.929 3.003 -12.529 1.00 97.06 106 ALA A C 1
ATOM 818 O O . ALA A 1 106 ? 2.686 2.778 -13.467 1.00 97.06 106 ALA A O 1
ATOM 819 N N . ALA A 1 107 ? 1.567 4.247 -12.198 1.00 97.19 107 ALA A N 1
ATOM 820 C CA . ALA A 1 107 ? 1.957 5.422 -12.976 1.00 97.19 107 ALA A CA 1
ATOM 821 C C . ALA A 1 107 ? 3.474 5.707 -12.972 1.00 97.19 107 ALA A C 1
ATOM 823 O O . ALA A 1 107 ? 3.983 6.308 -13.920 1.00 97.19 107 ALA A O 1
ATOM 824 N N . VAL A 1 108 ? 4.201 5.302 -11.922 1.00 98.25 108 VAL A N 1
ATOM 825 C CA . VAL A 1 108 ? 5.653 5.548 -11.793 1.00 98.25 108 VAL A CA 1
ATOM 826 C C . VAL A 1 108 ? 6.527 4.333 -12.107 1.00 98.25 108 VAL A C 1
ATOM 828 O O . VAL A 1 108 ? 7.753 4.465 -12.153 1.00 98.25 108 VAL A O 1
ATOM 831 N N . CYS A 1 109 ? 5.941 3.148 -12.295 1.00 98.19 109 CYS A N 1
ATOM 832 C CA . CYS A 1 109 ? 6.703 1.926 -12.520 1.00 98.19 109 CYS A CA 1
ATOM 833 C C . CYS A 1 109 ? 7.392 1.957 -13.901 1.00 98.19 109 CYS A C 1
ATOM 835 O O . CYS A 1 109 ? 6.712 2.014 -14.918 1.00 98.19 109 CYS A O 1
ATOM 837 N N . PRO A 1 110 ? 8.734 1.872 -13.991 1.00 98.06 110 PRO A N 1
ATOM 838 C CA . PRO A 1 110 ? 9.438 1.963 -15.275 1.00 98.06 110 PRO A CA 1
ATOM 839 C C . PRO A 1 110 ? 9.358 0.686 -16.128 1.00 98.06 110 PRO A C 1
ATOM 841 O O . PRO A 1 110 ? 9.820 0.691 -17.269 1.00 98.06 110 PRO A O 1
ATOM 844 N N . VAL A 1 111 ? 8.860 -0.412 -15.555 1.00 98.12 111 VAL A N 1
ATOM 845 C CA . VAL A 1 111 ? 8.763 -1.737 -16.190 1.00 98.12 111 VAL A CA 1
ATOM 846 C C . VAL A 1 111 ? 7.339 -2.294 -16.150 1.00 98.12 111 VAL A C 1
ATOM 848 O O . VAL A 1 111 ? 7.154 -3.474 -16.407 1.00 98.12 111 VAL A O 1
ATOM 851 N N . ASP A 1 112 ? 6.350 -1.460 -15.807 1.00 97.50 112 ASP A N 1
ATOM 852 C CA . ASP A 1 112 ? 4.921 -1.805 -15.798 1.00 97.50 112 ASP A CA 1
ATOM 853 C C . ASP A 1 112 ? 4.559 -3.074 -14.989 1.00 97.50 112 ASP A C 1
ATOM 855 O O . ASP A 1 112 ? 3.585 -3.760 -15.284 1.00 97.50 112 ASP A O 1
ATOM 859 N N . CYS A 1 113 ? 5.320 -3.384 -13.931 1.00 97.81 113 CYS A N 1
ATOM 860 C CA . CYS A 1 113 ? 5.134 -4.588 -13.109 1.00 97.81 113 CYS A CA 1
ATOM 861 C C . CYS A 1 113 ? 4.162 -4.401 -11.925 1.00 97.81 113 CYS A C 1
ATOM 863 O O . CYS A 1 113 ? 3.946 -5.340 -11.163 1.00 97.81 113 CYS A O 1
ATOM 865 N N . CYS A 1 114 ? 3.623 -3.192 -11.721 1.00 97.44 114 CYS A N 1
ATOM 866 C CA . CYS A 1 114 ? 2.567 -2.905 -10.742 1.00 97.44 114 CYS A CA 1
ATOM 867 C C . CYS A 1 114 ? 1.217 -3.043 -11.448 1.00 97.44 114 CYS A C 1
ATOM 869 O O . CYS A 1 114 ? 0.775 -2.109 -12.117 1.00 97.44 114 CYS A O 1
ATOM 871 N N . VAL A 1 115 ? 0.604 -4.214 -11.337 1.00 96.56 115 VAL A N 1
ATOM 872 C CA . VAL A 1 115 ? -0.567 -4.609 -12.126 1.00 96.56 115 VAL A CA 1
ATOM 873 C C . VAL A 1 115 ? -1.722 -5.006 -11.227 1.00 96.56 115 VAL A C 1
ATOM 875 O O . VAL A 1 115 ? -1.545 -5.269 -10.041 1.00 96.56 115 VAL A O 1
ATOM 878 N N . ASP A 1 116 ? -2.902 -5.085 -11.814 1.00 94.06 116 ASP A N 1
ATOM 879 C CA . ASP A 1 116 ? -4.093 -5.544 -11.126 1.00 94.06 116 ASP A CA 1
ATOM 880 C C . ASP A 1 116 ? -3.959 -7.006 -10.644 1.00 94.06 116 ASP A C 1
ATOM 882 O O . ASP A 1 116 ? -3.587 -7.900 -11.409 1.00 94.06 116 ASP A O 1
ATOM 886 N N . ASP A 1 117 ? -4.323 -7.260 -9.389 1.00 94.69 117 ASP A N 1
ATOM 887 C CA . ASP A 1 117 ? -4.358 -8.573 -8.747 1.00 94.69 117 ASP A CA 1
ATOM 888 C C . ASP A 1 117 ? -5.704 -9.263 -9.044 1.00 94.69 117 ASP A C 1
ATOM 890 O O . ASP A 1 117 ? -6.768 -8.811 -8.597 1.00 94.69 117 ASP A O 1
ATOM 894 N N . PRO A 1 118 ? -5.709 -10.361 -9.822 1.00 89.94 118 PRO A N 1
ATOM 895 C CA . PRO A 1 118 ? -6.937 -11.063 -10.171 1.00 89.94 118 PRO A CA 1
ATOM 896 C C . PRO A 1 118 ? -7.590 -11.791 -8.994 1.00 89.94 118 PRO A C 1
ATOM 898 O O . PRO A 1 118 ? -8.795 -12.052 -9.069 1.00 89.94 118 PRO A O 1
ATOM 901 N N . ASP A 1 119 ? -6.836 -12.100 -7.939 1.00 91.44 119 ASP A N 1
ATOM 902 C CA . ASP A 1 119 ? -7.304 -12.884 -6.797 1.00 91.44 119 ASP A CA 1
ATOM 903 C C . ASP A 1 119 ? -7.862 -11.999 -5.667 1.00 91.44 119 ASP A C 1
ATOM 905 O O . ASP A 1 119 ? -8.638 -12.478 -4.838 1.00 91.44 119 ASP A O 1
ATOM 909 N N . HIS A 1 120 ? -7.569 -10.693 -5.682 1.00 92.06 120 HIS A N 1
ATOM 910 C CA . HIS A 1 120 ? -8.000 -9.729 -4.661 1.00 92.06 120 HIS A CA 1
ATOM 911 C C . HIS A 1 120 ? -8.799 -8.565 -5.262 1.00 92.06 120 HIS A C 1
ATOM 913 O O . HIS A 1 120 ? -8.404 -7.402 -5.225 1.00 92.06 120 HIS A O 1
ATOM 919 N N . ARG A 1 121 ? -9.960 -8.887 -5.841 1.00 90.06 121 ARG A N 1
ATOM 920 C CA . ARG A 1 121 ? -10.873 -7.898 -6.435 1.00 90.06 121 ARG A CA 1
ATOM 921 C C . ARG A 1 121 ? -11.849 -7.326 -5.415 1.00 90.06 121 ARG A C 1
ATOM 923 O O . ARG A 1 121 ? -12.561 -8.092 -4.767 1.00 90.06 121 ARG A O 1
ATOM 930 N N . GLU A 1 122 ? -11.955 -5.999 -5.331 1.00 90.75 122 GLU A N 1
ATOM 931 C CA . GLU A 1 122 ? -12.581 -5.362 -4.170 1.00 90.75 122 GLU A CA 1
ATOM 932 C C . GLU A 1 122 ? -13.797 -4.456 -4.366 1.00 90.75 122 GLU A C 1
ATOM 934 O O . GLU A 1 122 ? -14.551 -4.386 -3.431 1.00 90.75 122 GLU A O 1
ATOM 939 N N . SER A 1 123 ? -14.172 -3.823 -5.468 1.00 92.62 123 SER A N 1
ATOM 940 C CA . SER A 1 123 ? -15.223 -2.760 -5.438 1.00 92.62 123 SER A CA 1
ATOM 941 C C . SER A 1 123 ? -14.817 -1.472 -4.701 1.00 92.62 123 SER A C 1
ATOM 943 O O . SER A 1 123 ? -14.278 -1.471 -3.599 1.00 92.62 123 SER A O 1
ATOM 945 N N . GLU A 1 124 ? -15.163 -0.338 -5.309 1.00 92.00 124 GLU A N 1
ATOM 946 C CA . GLU A 1 124 ? -14.854 1.005 -4.803 1.00 92.00 124 GLU A CA 1
ATOM 947 C C . GLU A 1 124 ? -15.365 1.240 -3.371 1.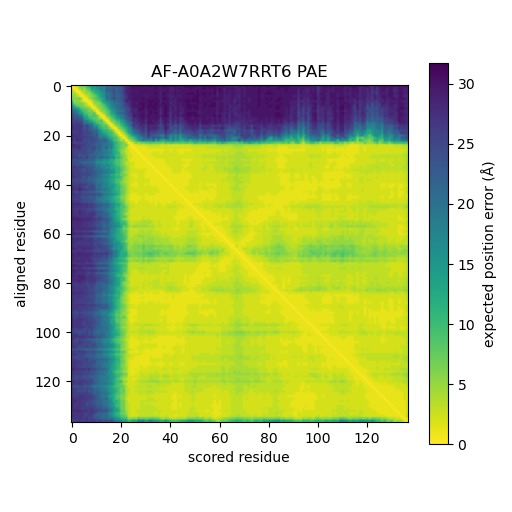00 92.00 124 GLU A C 1
ATOM 949 O O . GLU A 1 124 ? -14.679 1.850 -2.556 1.00 92.00 124 GLU A O 1
ATOM 954 N N . GLU A 1 125 ? -16.546 0.716 -3.032 1.00 93.31 125 GLU A N 1
ATOM 955 C CA . GLU A 1 125 ? -17.125 0.849 -1.690 1.00 93.31 125 GLU A CA 1
ATOM 956 C C . GLU A 1 125 ? -16.247 0.186 -0.619 1.00 93.31 125 GLU A C 1
ATOM 958 O O . GLU A 1 125 ? -16.010 0.779 0.434 1.00 93.31 125 GLU A O 1
ATOM 963 N N . VAL A 1 126 ? -15.715 -1.008 -0.902 1.00 93.56 126 VAL A N 1
ATOM 964 C CA . VAL A 1 126 ? -14.818 -1.729 0.014 1.00 93.56 126 VAL A CA 1
ATOM 965 C C . VAL A 1 126 ? -13.494 -0.987 0.160 1.00 93.56 126 VAL A C 1
ATOM 967 O O . VAL A 1 126 ? -13.015 -0.817 1.279 1.00 93.56 126 VAL A O 1
ATOM 970 N N . LEU A 1 127 ? -12.926 -0.473 -0.933 1.00 94.88 127 LEU A N 1
ATOM 971 C CA . LEU A 1 127 ? -11.663 0.272 -0.889 1.00 94.88 127 LEU A CA 1
ATOM 972 C C . LEU A 1 127 ? -11.783 1.587 -0.116 1.00 94.88 127 LEU A C 1
ATOM 974 O O . LEU A 1 127 ? -10.893 1.937 0.661 1.00 94.88 127 LEU A O 1
ATOM 978 N N . LEU A 1 128 ? -12.895 2.305 -0.287 1.00 94.81 128 LEU A N 1
ATOM 979 C CA . LEU A 1 128 ? -13.181 3.513 0.485 1.00 94.81 128 LEU A CA 1
ATOM 980 C C . LEU A 1 128 ? -13.410 3.188 1.967 1.00 94.81 128 LEU A C 1
ATOM 982 O O . LEU A 1 128 ? -12.93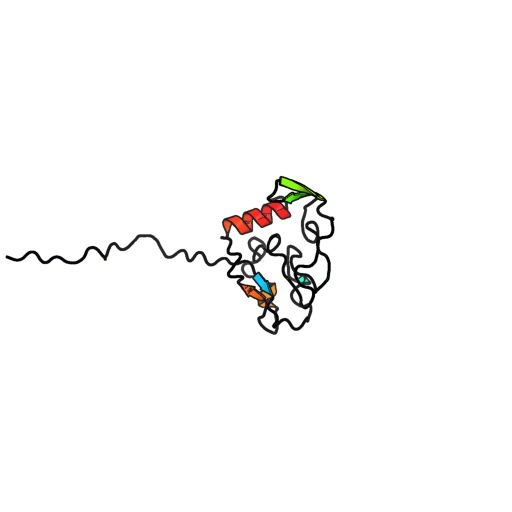1 3.927 2.825 1.00 94.81 128 LEU A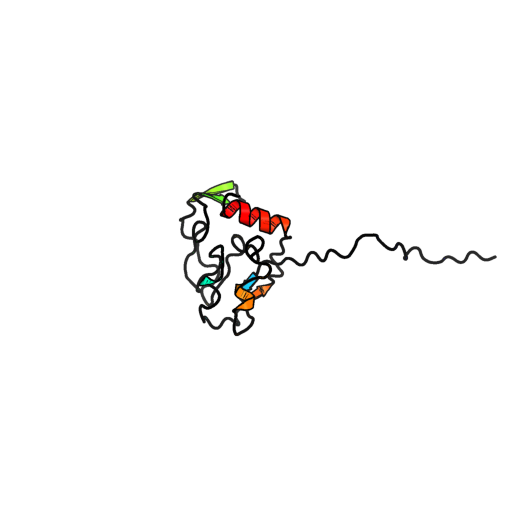 O 1
ATOM 986 N N . ALA A 1 129 ? -14.065 2.068 2.285 1.00 94.62 129 ALA A N 1
ATOM 987 C CA . ALA A 1 129 ? -14.202 1.600 3.664 1.00 94.62 129 ALA A CA 1
ATOM 988 C C . ALA A 1 129 ? -12.847 1.201 4.280 1.00 94.62 129 ALA A C 1
ATOM 990 O O . ALA A 1 129 ? -12.567 1.544 5.428 1.00 94.62 129 ALA A O 1
ATOM 991 N N . LYS A 1 130 ? -11.973 0.540 3.512 1.00 94.62 130 LYS A N 1
ATOM 992 C CA . LYS A 1 130 ? -10.599 0.201 3.913 1.00 94.62 130 LYS A CA 1
ATOM 993 C C . LYS A 1 130 ? -9.781 1.465 4.196 1.00 94.62 130 LYS A C 1
ATOM 995 O O . LYS A 1 130 ? -9.133 1.555 5.239 1.00 94.62 130 LYS A O 1
ATOM 1000 N N . LYS A 1 131 ? -9.866 2.482 3.326 1.00 95.94 131 LYS A N 1
ATOM 1001 C CA . LYS A 1 131 ? -9.279 3.811 3.575 1.00 95.94 131 LYS A CA 1
ATOM 1002 C C . LYS A 1 131 ? -9.806 4.408 4.880 1.00 95.94 131 LYS A C 1
ATOM 1004 O O . LYS A 1 131 ? -9.008 4.804 5.725 1.00 95.94 131 LYS A O 1
ATOM 1009 N N . ALA A 1 132 ? -11.127 4.482 5.030 1.00 96.00 132 ALA A N 1
ATOM 1010 C CA . ALA A 1 132 ? -11.781 5.054 6.203 1.00 96.00 132 ALA A CA 1
ATOM 1011 C C . ALA A 1 132 ? -11.309 4.377 7.498 1.00 96.00 132 ALA A C 1
ATOM 1013 O O . ALA A 1 132 ? -10.939 5.054 8.456 1.00 96.00 132 ALA A O 1
ATOM 1014 N N . MET A 1 133 ? -11.204 3.045 7.486 1.00 94.12 133 MET A N 1
ATOM 1015 C CA . MET A 1 133 ? -10.663 2.258 8.593 1.00 94.12 133 MET A CA 1
ATOM 1016 C C . MET A 1 133 ? -9.217 2.648 8.931 1.00 94.12 133 MET A C 1
ATOM 1018 O O . MET A 1 133 ? -8.917 2.900 10.096 1.00 94.12 133 MET A O 1
ATOM 1022 N N . MET A 1 134 ? -8.336 2.770 7.934 1.00 95.38 134 MET A N 1
ATOM 1023 C CA . MET A 1 134 ? -6.927 3.118 8.158 1.00 95.38 134 MET A CA 1
ATOM 1024 C C . MET A 1 134 ? -6.710 4.574 8.591 1.00 95.38 134 MET A C 1
ATOM 1026 O O . MET A 1 134 ? -5.772 4.860 9.336 1.00 95.38 134 MET A O 1
ATOM 1030 N N . HIS A 1 135 ? -7.548 5.505 8.133 1.00 95.75 135 HIS A N 1
ATOM 1031 C CA . HIS A 1 135 ? -7.328 6.949 8.301 1.00 95.75 135 HIS A CA 1
ATOM 1032 C C . HIS A 1 135 ? -8.306 7.634 9.263 1.00 95.75 135 HIS A C 1
ATOM 1034 O O . HIS A 1 135 ? -8.136 8.813 9.564 1.00 95.75 135 HIS A O 1
ATOM 1040 N N . GLY A 1 136 ? -9.265 6.889 9.819 1.00 88.44 136 GLY A N 1
ATOM 1041 C CA . GLY A 1 136 ? -10.209 7.381 10.824 1.00 88.44 136 GLY A CA 1
ATOM 1042 C C . GLY A 1 136 ? -11.254 8.351 10.270 1.00 88.44 136 GLY A C 1
ATOM 1043 O O . GLY A 1 136 ? -11.606 9.312 10.958 1.00 88.44 136 GLY A O 1
ATOM 1044 N N . GLU A 1 137 ? -11.713 8.114 9.038 1.00 78.56 137 GLU A N 1
ATOM 1045 C CA . GLU A 1 137 ? -12.719 8.925 8.326 1.00 78.56 137 GLU A CA 1
ATOM 1046 C C . GLU A 1 137 ? -14.123 8.304 8.347 1.00 78.56 137 GLU A C 1
ATOM 1048 O O . GLU A 1 137 ? -14.232 7.059 8.391 1.00 78.56 137 GLU A O 1
#

Organism: NCBI:txid57028

Mean predicted aligned error: 8.63 Å

pLDDT: mean 87.31, std 18.65, range [39.56, 98.5]

Sequence (137 aa):
MTTFLLPLSYMVSTFGFKIIEVMAIMITDECINCGACEPECPNTAIYEGGVEWTWGGGTSLKEVTLEDGTVQDANEKQEPVSDEFYYIVTDKCTECNGFHEEPQCAAVCPVDCCVDDPDHRESEEVLLAKKAMMHGE

Radius of gyration: 20.25 Å; Cα contacts (8 Å, |Δi|>4): 221; chains: 1; bounding box: 65×31×58 Å

InterPro domains:
  IPR017896 4Fe-4S ferredoxin-type, iron-sulphur binding domain [PF00037] (27-47)
  IPR017896 4Fe-4S ferredoxin-type, iron-sulphur binding domain [PS51379] (22-51)
  IPR017900 4Fe-4S ferredoxin, iron-sulphur binding, conserved site [PS00198] (31-42)

Secondary structure (DSSP, 8-state):
-------S-----S--------EEEEE-TT-----SSGGG-TT--EE-TT--B-SSTTS--SEEE-TTS-EEETTS-B--S-SSS-EE-GGG--TTTTT-SS-HHHHH-TT--EEEEEEEE--HHHHHHHHHHHHT-

Nearest PDB structures (foldseek):
  3eun-assembly1_A  TM=9.876E-01  e=1.045E-08  Allochromatium vinosum
  3exy-assembly1_A  TM=9.870E-01  e=2.501E-08  Allochromatium vinosum
  1blu-assembly1_A  TM=9.856E-01  e=8.372E-08  Allochromatium vinosum
  2fgo-assembly1_A  TM=9.788E-01  e=6.271E-07  Pseudomonas aeruginosa
  2zvs-assembly3_C  TM=9.510E-01  e=1.572E-05  Escherichia coli K-12